Protein AF-A0A1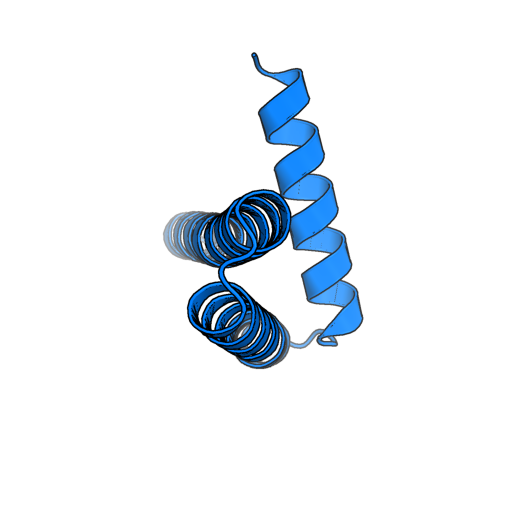M7YBN5-F1 (afdb_monomer_lite)

Radius of gyration: 13.0 Å; chains: 1; bounding box: 29×24×38 Å

Secondary structure (DSSP, 8-state):
--HHHHHHHHHHHHHHHHHHHHHHHHHHHT-HHHHHHHHHHHHHHHHHHHHHHTS-HHHHHHHHHHHHHHHHT--

Organism: NCBI:txid1121345

pLDDT: mean 93.48, std 8.7, range [48.97, 98.31]

Foldseek 3Di:
DDPVVVVVLVVLLVQLLVLVVQLVVCVVVVNPVSVVVSVVVNLVSLPVVCVVVVHHSVVSVVVSVVVVVVVVVVD

Sequence (75 aa):
MTKEFEEALKQAFQKASAAQDKALEATAAGDQESSKHWCSEYGRYCELFGRVLGISEEKFNELVNAFRENQNKSE

Structure (mmCIF, N/CA/C/O backbone):
data_AF-A0A1M7YBN5-F1
#
_entry.id   AF-A0A1M7YBN5-F1
#
loop_
_atom_site.group_PDB
_atom_site.id
_atom_site.type_symbol
_atom_site.label_atom_id
_atom_site.label_alt_id
_atom_site.label_comp_id
_atom_site.label_asym_id
_atom_site.label_entity_id
_atom_site.label_seq_id
_atom_site.pdbx_PDB_ins_code
_atom_site.Cartn_x
_atom_site.Cartn_y
_atom_site.Cartn_z
_atom_site.occupancy
_atom_site.B_iso_or_equiv
_atom_site.auth_seq_id
_atom_site.auth_comp_id
_atom_site.auth_asym_id
_atom_site.auth_atom_id
_atom_site.pdbx_PDB_model_num
ATOM 1 N N . MET A 1 1 ? -9.666 1.657 21.029 1.00 66.50 1 MET A N 1
ATOM 2 C CA . MET A 1 1 ? -8.687 0.899 20.226 1.00 66.50 1 MET A CA 1
ATOM 3 C C . MET A 1 1 ? -7.605 0.420 21.185 1.00 66.50 1 MET A C 1
ATOM 5 O O . MET A 1 1 ? -7.273 1.181 22.086 1.00 66.50 1 MET A O 1
ATOM 9 N N . THR A 1 2 ? -7.165 -0.839 21.122 1.00 88.25 2 THR A N 1
ATOM 10 C CA . THR A 1 2 ? -6.083 -1.325 22.001 1.00 88.25 2 THR A CA 1
ATOM 11 C C . THR A 1 2 ? -4.728 -0.952 21.397 1.00 88.25 2 THR A C 1
ATOM 13 O O . THR A 1 2 ? -4.621 -0.828 20.178 1.00 88.25 2 THR A O 1
ATOM 16 N N . LYS A 1 3 ? -3.685 -0.809 22.226 1.00 88.88 3 LYS A N 1
ATOM 17 C CA . LYS A 1 3 ? -2.315 -0.548 21.740 1.00 88.88 3 LYS A CA 1
ATOM 18 C C . LYS A 1 3 ? -1.833 -1.619 20.756 1.00 88.88 3 LYS A C 1
ATOM 20 O O . LYS A 1 3 ? -1.207 -1.301 19.756 1.00 88.88 3 LYS A O 1
ATOM 25 N N . GLU A 1 4 ? -2.185 -2.876 21.015 1.00 90.31 4 GLU A N 1
ATOM 26 C CA . GLU A 1 4 ? -1.858 -4.013 20.145 1.00 90.31 4 GLU A CA 1
ATOM 27 C C . GLU A 1 4 ? -2.493 -3.875 18.756 1.00 90.31 4 GLU A C 1
ATOM 29 O O . GLU A 1 4 ? -1.864 -4.179 17.746 1.00 90.31 4 GLU A O 1
ATOM 34 N N . PHE A 1 5 ? -3.729 -3.374 18.690 1.00 88.94 5 PHE A N 1
ATOM 35 C CA . PHE A 1 5 ? -4.408 -3.138 17.421 1.00 88.94 5 PHE A CA 1
ATOM 36 C C . PHE A 1 5 ? -3.798 -1.958 16.654 1.00 88.94 5 PHE A C 1
ATOM 38 O O . PHE A 1 5 ? -3.621 -2.047 15.443 1.00 88.94 5 PHE A O 1
ATOM 45 N N . GLU A 1 6 ? -3.445 -0.870 17.343 1.00 90.75 6 GLU A N 1
ATOM 46 C CA . GLU A 1 6 ? -2.757 0.276 16.729 1.00 90.75 6 GLU A CA 1
ATOM 47 C C . GLU A 1 6 ? -1.399 -0.132 16.141 1.00 90.75 6 GLU A C 1
ATOM 49 O O . GLU A 1 6 ? -1.046 0.269 15.030 1.00 90.75 6 GLU A O 1
ATOM 54 N N . GLU A 1 7 ? -0.655 -0.977 16.853 1.00 93.31 7 GLU A N 1
ATOM 55 C CA . GLU A 1 7 ? 0.627 -1.497 16.389 1.00 93.31 7 GLU A CA 1
ATOM 56 C C . GLU A 1 7 ? 0.467 -2.452 15.199 1.00 93.31 7 GLU A C 1
ATOM 58 O O . GLU A 1 7 ? 1.181 -2.315 14.204 1.00 93.31 7 GLU A O 1
ATOM 63 N N . ALA A 1 8 ? -0.516 -3.355 15.241 1.00 93.44 8 ALA A N 1
ATOM 64 C CA . ALA A 1 8 ? -0.840 -4.228 14.114 1.00 93.44 8 ALA A CA 1
ATOM 65 C C . ALA A 1 8 ? -1.254 -3.428 12.867 1.00 93.44 8 ALA A C 1
ATOM 67 O O . ALA A 1 8 ? -0.820 -3.737 11.755 1.00 93.44 8 ALA A O 1
ATOM 68 N N . LEU A 1 9 ? -2.040 -2.364 13.048 1.00 93.00 9 LEU A N 1
ATOM 69 C CA . LEU A 1 9 ? -2.453 -1.475 11.966 1.00 93.00 9 LEU A CA 1
ATOM 70 C C . LEU A 1 9 ? -1.254 -0.735 11.359 1.00 93.00 9 LEU A C 1
ATOM 72 O O . LEU A 1 9 ? -1.111 -0.679 10.137 1.00 93.00 9 LEU A O 1
ATOM 76 N N . LYS A 1 10 ? -0.345 -0.230 12.198 1.00 94.00 10 LYS A N 1
ATOM 77 C CA . LYS A 1 10 ? 0.899 0.395 11.733 1.00 94.00 10 LYS A CA 1
ATOM 78 C C . LYS A 1 10 ? 1.754 -0.586 10.928 1.00 94.00 10 LYS A C 1
ATOM 80 O O . LYS A 1 10 ? 2.249 -0.220 9.866 1.00 94.00 10 LYS A O 1
ATOM 85 N N . GLN A 1 11 ? 1.896 -1.828 11.390 1.00 95.50 11 GLN A N 1
ATOM 86 C CA . GLN A 1 11 ? 2.635 -2.865 10.663 1.00 95.50 11 GLN A CA 1
ATOM 87 C C . GLN A 1 11 ? 1.978 -3.210 9.319 1.00 95.50 11 GLN A C 1
ATOM 89 O O . GLN A 1 11 ? 2.682 -3.426 8.332 1.00 95.50 11 GLN A O 1
ATOM 94 N N . ALA A 1 12 ? 0.644 -3.237 9.253 1.00 96.00 12 ALA A N 1
ATOM 95 C CA . ALA A 1 12 ? -0.088 -3.446 8.006 1.00 96.00 12 ALA A CA 1
ATOM 96 C C . ALA A 1 12 ? 0.202 -2.328 6.992 1.00 96.00 12 ALA A C 1
ATOM 98 O O . ALA A 1 12 ? 0.539 -2.618 5.842 1.00 96.00 12 ALA A O 1
ATOM 99 N N . PHE A 1 13 ? 0.162 -1.064 7.428 1.00 96.62 13 PHE A N 1
ATOM 100 C CA . PHE A 1 13 ? 0.509 0.072 6.572 1.00 96.62 13 PHE A CA 1
ATOM 101 C C . PHE A 1 13 ? 1.966 0.036 6.114 1.00 96.62 13 PHE A C 1
ATOM 103 O O . PHE A 1 13 ? 2.215 0.211 4.927 1.00 96.62 13 PHE A O 1
ATOM 110 N N . GLN A 1 14 ? 2.909 -0.279 7.008 1.00 96.44 14 GLN A N 1
ATOM 111 C CA . GLN A 1 14 ? 4.329 -0.417 6.662 1.00 96.44 14 GLN A CA 1
ATOM 112 C C . GLN A 1 14 ? 4.585 -1.529 5.637 1.00 96.44 14 GLN A C 1
ATOM 114 O O . GLN A 1 14 ? 5.413 -1.373 4.743 1.00 96.44 14 GLN A O 1
ATOM 119 N N . LYS A 1 15 ? 3.885 -2.664 5.748 1.00 96.88 15 LYS A N 1
ATOM 120 C CA . LYS A 1 15 ? 4.009 -3.761 4.777 1.00 96.88 15 LYS A CA 1
ATOM 121 C C . LYS A 1 15 ? 3.478 -3.366 3.406 1.00 96.88 15 LYS A C 1
ATOM 123 O O . LYS A 1 15 ? 4.135 -3.635 2.403 1.00 96.88 15 LYS A O 1
ATOM 128 N N . ALA A 1 16 ? 2.306 -2.736 3.369 1.00 97.38 16 ALA A N 1
ATOM 129 C CA . ALA A 1 16 ? 1.701 -2.291 2.123 1.00 97.38 16 ALA A CA 1
ATOM 130 C C . ALA A 1 16 ? 2.536 -1.183 1.463 1.00 97.38 16 ALA A C 1
ATOM 132 O O . ALA A 1 16 ? 2.842 -1.286 0.278 1.00 97.38 16 ALA A O 1
ATOM 133 N N . SER A 1 17 ? 2.984 -0.177 2.220 1.00 96.75 17 SER A N 1
ATOM 134 C CA . SER A 1 17 ? 3.825 0.892 1.675 1.00 96.75 17 SER A CA 1
ATOM 135 C C . SER A 1 17 ? 5.143 0.358 1.117 1.00 96.75 17 SER A C 1
ATOM 137 O O . SER A 1 17 ? 5.486 0.670 -0.016 1.00 96.75 17 SER A O 1
ATOM 139 N N . ALA A 1 18 ? 5.822 -0.536 1.843 1.00 96.69 18 ALA A N 1
ATOM 140 C CA . ALA A 1 18 ? 7.075 -1.127 1.380 1.00 96.69 18 ALA A CA 1
ATOM 141 C C . ALA A 1 18 ? 6.904 -1.967 0.103 1.00 96.69 18 ALA A C 1
ATOM 143 O O . ALA A 1 18 ? 7.793 -1.986 -0.745 1.00 96.69 18 ALA A O 1
ATOM 144 N N . ALA A 1 19 ? 5.781 -2.675 -0.058 1.00 97.75 19 ALA A N 1
ATOM 145 C CA . ALA A 1 19 ? 5.490 -3.382 -1.307 1.00 97.75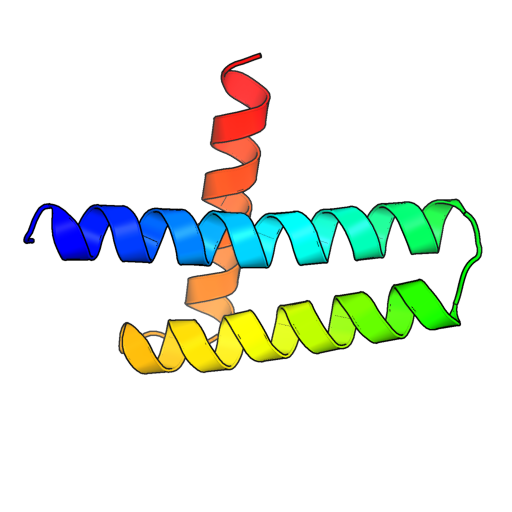 19 ALA A CA 1
ATOM 146 C C . ALA A 1 19 ? 5.297 -2.399 -2.473 1.00 97.75 19 ALA A C 1
ATOM 148 O O . ALA A 1 19 ? 5.811 -2.635 -3.565 1.00 97.75 19 ALA A O 1
ATOM 149 N N . GLN A 1 20 ? 4.619 -1.276 -2.231 1.00 96.44 20 GLN A N 1
ATOM 150 C CA . GLN A 1 20 ? 4.444 -0.218 -3.225 1.00 96.44 20 GLN A CA 1
ATOM 151 C C . GLN A 1 20 ? 5.785 0.416 -3.624 1.00 96.44 20 GLN A C 1
ATOM 153 O O . GLN A 1 20 ? 6.049 0.574 -4.814 1.00 96.44 20 GLN A O 1
ATOM 158 N N . ASP A 1 21 ? 6.653 0.720 -2.656 1.00 96.00 21 ASP A N 1
ATOM 159 C CA . ASP A 1 21 ? 7.984 1.285 -2.909 1.00 96.00 21 ASP A CA 1
ATOM 160 C C . ASP A 1 21 ? 8.841 0.330 -3.751 1.00 96.00 21 ASP A C 1
ATOM 162 O O . ASP A 1 21 ? 9.384 0.728 -4.779 1.00 96.00 21 ASP A O 1
ATOM 166 N N . LYS A 1 22 ? 8.863 -0.964 -3.410 1.00 97.88 22 LYS A N 1
ATOM 167 C CA . LYS A 1 22 ? 9.593 -1.977 -4.190 1.00 97.88 22 LYS A CA 1
ATOM 168 C C . LYS A 1 22 ? 9.052 -2.154 -5.606 1.00 97.88 22 LYS A C 1
ATOM 170 O O . LYS A 1 22 ? 9.826 -2.393 -6.531 1.00 97.88 22 LYS A O 1
ATOM 175 N N . ALA A 1 23 ? 7.738 -2.036 -5.800 1.00 97.56 23 ALA A N 1
ATOM 176 C CA .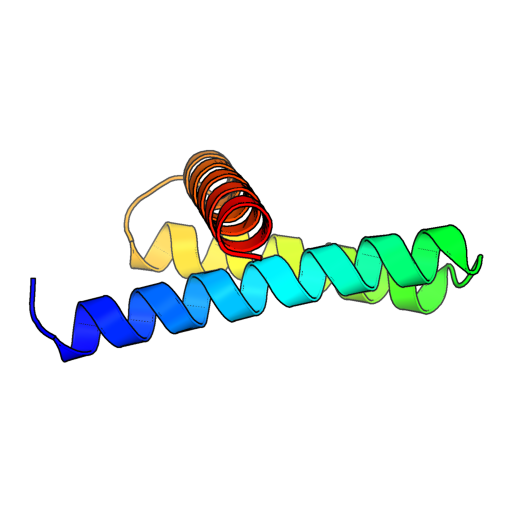 ALA A 1 23 ? 7.150 -2.054 -7.137 1.00 97.56 23 ALA A CA 1
ATOM 177 C C . ALA A 1 23 ? 7.615 -0.847 -7.969 1.00 97.56 23 ALA A C 1
ATOM 179 O O . ALA A 1 23 ? 7.937 -1.000 -9.152 1.00 97.56 23 ALA A O 1
ATOM 180 N N . LEU A 1 24 ? 7.692 0.340 -7.357 1.00 96.00 24 LEU A N 1
ATOM 181 C CA . LEU A 1 24 ? 8.191 1.558 -8.003 1.00 96.00 24 LEU A CA 1
ATOM 182 C C . LEU A 1 24 ? 9.685 1.453 -8.333 1.00 96.00 24 LEU A C 1
ATOM 184 O O . LEU A 1 24 ? 10.071 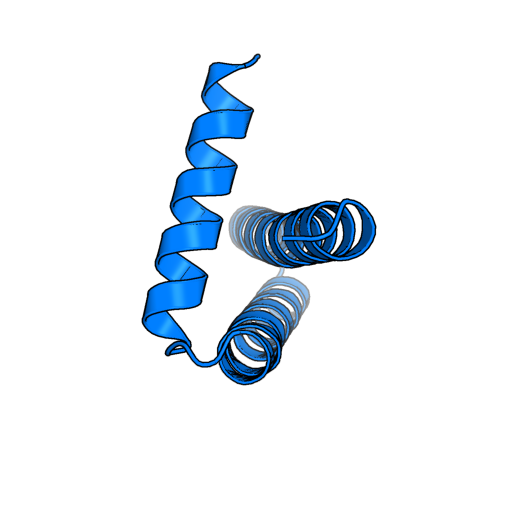1.749 -9.462 1.00 96.00 24 LEU A O 1
ATOM 188 N N . GLU A 1 25 ? 10.506 0.973 -7.398 1.00 97.62 25 GLU A N 1
ATOM 189 C CA . GLU A 1 25 ? 11.941 0.737 -7.603 1.00 97.62 25 GLU A CA 1
ATOM 190 C C . GLU A 1 25 ? 12.195 -0.261 -8.737 1.00 97.62 25 GLU A C 1
ATOM 192 O O . GLU A 1 25 ? 12.971 0.022 -9.649 1.00 97.62 25 GLU A O 1
ATOM 197 N N . ALA A 1 26 ? 11.496 -1.401 -8.736 1.00 98.19 26 ALA A N 1
ATOM 198 C CA . ALA A 1 26 ? 11.612 -2.402 -9.793 1.00 98.19 26 ALA A CA 1
ATOM 199 C C . ALA A 1 26 ? 11.186 -1.843 -11.159 1.00 98.19 26 ALA A C 1
ATOM 201 O O . ALA A 1 26 ? 11.847 -2.081 -12.170 1.00 98.19 26 ALA A O 1
ATOM 202 N N . THR A 1 27 ? 10.119 -1.039 -11.188 1.00 97.69 27 THR A N 1
ATOM 203 C CA . THR A 1 27 ? 9.663 -0.359 -12.408 1.00 97.69 27 THR A CA 1
ATOM 204 C C . THR A 1 27 ? 10.715 0.625 -12.921 1.00 97.69 27 THR A C 1
ATOM 206 O O . THR A 1 27 ? 11.010 0.627 -14.115 1.00 97.69 27 THR A O 1
ATOM 209 N N . ALA A 1 28 ? 11.329 1.414 -12.034 1.00 97.62 28 ALA A N 1
ATOM 210 C CA . ALA A 1 28 ? 12.402 2.343 -12.384 1.00 97.62 28 ALA A CA 1
ATOM 211 C C . ALA A 1 28 ? 13.676 1.622 -12.867 1.00 97.62 28 ALA A C 1
ATOM 213 O O . ALA A 1 28 ? 14.372 2.128 -13.746 1.00 97.62 28 ALA A O 1
ATOM 214 N N . ALA A 1 29 ? 13.955 0.429 -12.337 1.00 97.62 29 ALA A N 1
ATOM 215 C CA . ALA A 1 29 ? 15.081 -0.414 -12.735 1.00 97.62 29 ALA A CA 1
ATOM 216 C C . ALA A 1 29 ? 14.834 -1.231 -14.021 1.00 97.62 29 ALA A C 1
ATOM 218 O O . ALA A 1 29 ? 15.753 -1.881 -14.517 1.00 97.62 29 ALA A O 1
ATOM 219 N N . GLY A 1 30 ? 13.612 -1.226 -14.566 1.00 97.75 30 GLY A N 1
ATOM 220 C CA . GLY A 1 30 ? 13.233 -2.060 -15.713 1.00 97.75 30 GLY A CA 1
ATOM 221 C C . GLY A 1 30 ? 13.053 -3.549 -15.384 1.00 97.75 30 GLY A C 1
ATOM 222 O O . GLY A 1 30 ? 12.938 -4.367 -16.298 1.00 97.75 30 GLY A O 1
ATOM 223 N N . ASP A 1 31 ? 12.996 -3.913 -14.101 1.00 98.06 31 ASP A N 1
ATOM 224 C CA . ASP A 1 31 ? 12.745 -5.277 -13.637 1.00 98.06 31 ASP A CA 1
ATOM 225 C C . ASP A 1 31 ? 11.237 -5.574 -13.638 1.00 98.06 31 ASP A C 1
ATOM 227 O O . ASP A 1 31 ? 10.501 -5.322 -12.678 1.00 98.06 31 ASP A O 1
ATOM 231 N N . GLN A 1 32 ? 10.758 -6.110 -14.762 1.00 97.31 32 GLN A N 1
ATOM 232 C CA . GLN A 1 32 ? 9.343 -6.426 -14.952 1.00 97.31 32 GLN A CA 1
ATOM 233 C C . GLN A 1 32 ? 8.841 -7.559 -14.051 1.00 97.31 32 GLN A C 1
ATOM 235 O O . GLN A 1 32 ? 7.654 -7.579 -13.723 1.00 97.31 32 GLN A O 1
ATOM 240 N N . GLU A 1 33 ? 9.696 -8.518 -13.691 1.00 98.06 33 GLU A N 1
ATOM 241 C CA . GLU A 1 33 ? 9.297 -9.655 -12.859 1.00 98.06 33 GLU A CA 1
ATOM 242 C C . GLU A 1 33 ? 9.062 -9.188 -11.424 1.00 98.06 33 GLU A C 1
ATOM 244 O O . GLU A 1 33 ? 7.970 -9.385 -10.882 1.00 98.06 33 GLU A O 1
ATOM 249 N N . SER A 1 34 ? 10.030 -8.464 -10.858 1.00 97.75 34 SER A N 1
ATOM 250 C CA . SER A 1 34 ? 9.894 -7.884 -9.522 1.00 97.75 34 SER A CA 1
ATOM 251 C C . SER A 1 34 ? 8.761 -6.864 -9.463 1.00 97.75 34 SER A C 1
ATOM 253 O O . SER A 1 34 ? 7.988 -6.874 -8.507 1.00 97.75 34 SER A O 1
ATOM 255 N N . SER A 1 35 ? 8.595 -6.021 -10.489 1.00 98.06 35 SER A N 1
ATOM 256 C CA . SER A 1 35 ? 7.488 -5.054 -10.546 1.00 98.06 35 SER A CA 1
ATOM 257 C C . SER A 1 35 ? 6.127 -5.758 -10.469 1.00 98.06 35 SER A C 1
ATOM 259 O O . SER A 1 35 ? 5.302 -5.429 -9.614 1.00 98.06 35 SER A O 1
ATOM 261 N N . LYS A 1 36 ? 5.908 -6.804 -11.280 1.00 98.12 36 LYS A N 1
ATOM 262 C CA . LYS A 1 36 ? 4.670 -7.603 -11.241 1.00 98.12 36 LYS A CA 1
ATOM 263 C C . LYS A 1 36 ? 4.467 -8.286 -9.893 1.00 98.12 36 LYS A C 1
ATOM 265 O O . LYS A 1 36 ? 3.351 -8.276 -9.373 1.00 98.12 36 LYS A O 1
ATOM 270 N N . HIS A 1 37 ? 5.528 -8.862 -9.331 1.00 98.19 37 HIS A N 1
ATOM 271 C CA . HIS A 1 37 ? 5.477 -9.522 -8.031 1.00 98.19 37 HIS A CA 1
ATOM 272 C C . HIS A 1 37 ? 5.027 -8.557 -6.926 1.00 98.19 37 HIS A C 1
ATOM 274 O O . HIS A 1 37 ? 4.058 -8.835 -6.219 1.00 98.19 37 HIS A O 1
ATOM 280 N N . TRP A 1 38 ? 5.673 -7.395 -6.815 1.00 98.31 38 TRP A N 1
ATOM 281 C C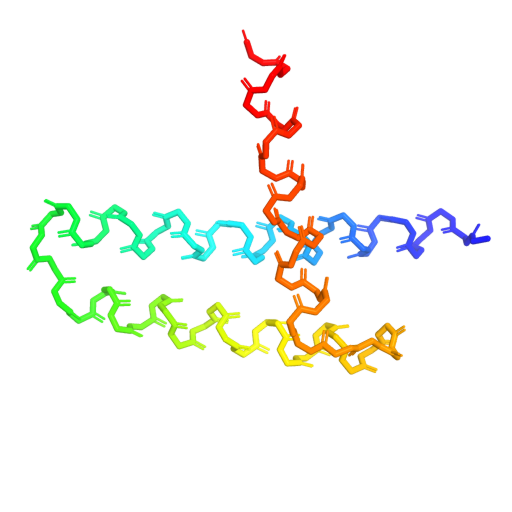A . TRP A 1 38 ? 5.370 -6.426 -5.764 1.00 98.31 38 TRP A CA 1
ATOM 282 C C . TRP A 1 38 ? 4.017 -5.734 -5.954 1.00 98.31 38 TRP A C 1
ATOM 284 O O . TRP A 1 38 ? 3.317 -5.520 -4.966 1.00 98.31 38 TRP A O 1
ATOM 294 N N . CYS A 1 39 ? 3.587 -5.478 -7.194 1.00 97.44 39 CYS A N 1
ATOM 295 C CA . CYS A 1 39 ? 2.221 -5.023 -7.479 1.00 97.44 39 CYS A CA 1
ATOM 296 C C . CYS A 1 39 ? 1.168 -6.044 -7.017 1.00 97.44 39 CYS A C 1
ATOM 298 O O . CYS A 1 39 ? 0.163 -5.668 -6.416 1.00 97.44 39 CYS A O 1
ATOM 300 N N . SER A 1 40 ? 1.405 -7.339 -7.255 1.00 98.12 40 SER A N 1
ATOM 301 C CA . SER A 1 40 ? 0.501 -8.401 -6.803 1.00 98.12 40 SER A CA 1
ATOM 302 C C . SER A 1 40 ? 0.454 -8.502 -5.277 1.00 98.12 40 SER A C 1
ATOM 304 O O . SER A 1 40 ? -0.625 -8.648 -4.705 1.00 98.12 40 SER A O 1
ATOM 306 N N . GLU A 1 41 ? 1.605 -8.420 -4.607 1.00 98.19 41 GLU A N 1
ATOM 307 C CA . GLU A 1 41 ? 1.664 -8.433 -3.142 1.00 98.19 41 GLU A CA 1
ATOM 308 C C . GLU A 1 41 ? 0.976 -7.205 -2.538 1.00 98.19 41 GLU A C 1
ATOM 310 O O . GLU A 1 41 ? 0.244 -7.335 -1.559 1.00 98.19 41 GLU A O 1
ATOM 315 N N . TYR A 1 42 ? 1.145 -6.029 -3.148 1.00 97.75 42 TYR A N 1
ATOM 316 C CA . TYR A 1 42 ? 0.457 -4.812 -2.732 1.00 97.75 42 TYR A CA 1
ATOM 317 C C . TYR A 1 42 ? -1.069 -4.955 -2.792 1.00 97.75 42 TYR A C 1
ATOM 319 O O . TYR A 1 42 ? -1.747 -4.677 -1.799 1.00 97.75 42 TYR A O 1
ATOM 327 N N . GLY A 1 43 ? -1.604 -5.450 -3.914 1.00 97.06 43 GLY A N 1
ATOM 328 C CA . GLY A 1 43 ? -3.037 -5.730 -4.055 1.00 97.06 43 GLY A CA 1
ATOM 329 C C . GLY A 1 43 ? -3.531 -6.730 -3.006 1.00 97.06 43 GLY A C 1
ATOM 330 O O . GLY A 1 43 ? -4.516 -6.475 -2.313 1.00 97.06 43 GLY A O 1
ATOM 331 N N . ARG A 1 44 ? -2.777 -7.816 -2.781 1.00 97.56 44 ARG A N 1
ATOM 332 C CA . ARG A 1 44 ? -3.091 -8.822 -1.752 1.00 97.56 44 ARG A CA 1
ATOM 333 C C . ARG A 1 44 ? -3.149 -8.223 -0.346 1.00 97.56 44 ARG A C 1
ATOM 335 O O . ARG A 1 44 ? -4.006 -8.610 0.448 1.00 97.56 44 ARG A O 1
ATOM 342 N N . TYR A 1 45 ? -2.258 -7.287 -0.016 1.00 97.62 45 TYR A N 1
ATOM 343 C CA . TYR A 1 45 ? -2.302 -6.582 1.266 1.00 97.62 45 TYR A CA 1
ATOM 344 C C . TYR A 1 45 ? -3.511 -5.657 1.376 1.00 97.62 45 TYR A C 1
ATOM 346 O O . TYR A 1 45 ? -4.151 -5.645 2.427 1.00 97.62 45 TYR A O 1
ATOM 354 N N . CYS A 1 46 ? -3.854 -4.927 0.314 1.00 96.44 46 CYS A N 1
ATOM 355 C CA . CYS A 1 46 ? -5.018 -4.046 0.326 1.00 96.44 46 CYS A CA 1
ATOM 356 C C . CYS A 1 46 ? -6.325 -4.824 0.510 1.00 96.44 46 CYS A C 1
ATOM 358 O O . CYS A 1 46 ? -7.157 -4.436 1.332 1.00 96.44 46 CYS A O 1
ATOM 360 N N . GLU A 1 47 ? -6.470 -5.964 -0.167 1.00 96.69 47 GLU A N 1
ATOM 361 C CA . GLU A 1 47 ? -7.615 -6.858 0.008 1.00 96.69 47 GLU A CA 1
ATOM 362 C C . GLU A 1 47 ? -7.663 -7.434 1.433 1.00 96.69 47 GLU A C 1
ATOM 364 O O . GLU A 1 47 ? -8.674 -7.316 2.133 1.00 96.69 47 GLU A O 1
ATOM 369 N N . LEU A 1 48 ? -6.559 -8.041 1.888 1.00 96.81 48 LEU A N 1
ATOM 370 C CA . LEU A 1 48 ? -6.494 -8.724 3.179 1.00 96.81 48 LEU A CA 1
ATOM 371 C C . LEU A 1 48 ? -6.763 -7.765 4.340 1.00 96.81 48 LEU A C 1
ATOM 373 O O . LEU A 1 48 ? -7.594 -8.048 5.205 1.00 96.81 48 LEU A O 1
ATOM 377 N N . PHE A 1 49 ? -6.053 -6.639 4.379 1.00 96.00 49 PHE A N 1
ATOM 378 C CA . PHE A 1 49 ? -6.165 -5.697 5.484 1.00 96.00 49 PHE A CA 1
ATOM 379 C C . PHE A 1 49 ? -7.440 -4.864 5.396 1.00 96.00 49 PHE A C 1
ATOM 381 O O . PHE A 1 49 ? -8.047 -4.613 6.437 1.00 96.00 49 PHE A O 1
ATOM 388 N N . GLY A 1 50 ? -7.912 -4.525 4.191 1.00 95.56 50 GLY A N 1
ATOM 389 C CA . GLY A 1 50 ? -9.233 -3.928 4.005 1.00 95.56 50 GLY A CA 1
ATOM 390 C C . GLY A 1 50 ? -10.327 -4.807 4.613 1.00 95.56 50 GLY A C 1
ATOM 391 O O . GLY A 1 50 ? -11.094 -4.353 5.465 1.00 95.56 50 GLY A O 1
ATOM 392 N N . ARG A 1 51 ? -10.312 -6.109 4.298 1.00 96.19 51 ARG A N 1
ATOM 393 C CA . ARG A 1 51 ? -11.252 -7.086 4.862 1.00 96.19 51 ARG A CA 1
ATOM 394 C C . ARG A 1 51 ? -11.177 -7.176 6.387 1.00 96.19 51 ARG A C 1
ATOM 396 O O . ARG A 1 51 ? -12.221 -7.194 7.033 1.00 96.19 51 ARG A O 1
ATOM 403 N N . VAL A 1 52 ? -9.974 -7.239 6.964 1.00 94.31 52 VAL A N 1
ATOM 404 C CA . VAL A 1 52 ? -9.782 -7.296 8.430 1.00 94.31 52 VAL A CA 1
ATOM 405 C C . VAL A 1 52 ? -10.329 -6.045 9.119 1.00 94.31 52 VAL A C 1
ATOM 407 O O . VAL A 1 52 ? -10.897 -6.138 10.204 1.00 94.31 52 VAL A O 1
ATOM 410 N N . LEU A 1 53 ? -10.187 -4.884 8.484 1.00 93.06 53 LEU A N 1
ATOM 411 C CA . LEU A 1 53 ? -10.642 -3.599 9.012 1.00 93.06 53 LEU A CA 1
ATOM 412 C C . LEU A 1 53 ? -12.113 -3.293 8.700 1.00 93.06 53 LEU A C 1
ATOM 414 O O . LEU A 1 53 ? -12.636 -2.289 9.179 1.00 93.06 53 LEU A O 1
ATOM 418 N N . GLY A 1 54 ? -12.785 -4.138 7.914 1.00 95.81 54 GLY A N 1
ATOM 419 C CA . GLY A 1 54 ? -14.160 -3.902 7.476 1.00 95.81 54 GLY A CA 1
ATOM 420 C C . GLY A 1 54 ? -14.301 -2.712 6.521 1.00 95.81 54 GLY A C 1
ATOM 421 O O . GLY A 1 54 ? -15.352 -2.074 6.499 1.00 95.81 54 GLY A O 1
ATOM 422 N N . ILE A 1 55 ? -13.256 -2.398 5.751 1.00 96.69 55 ILE A N 1
ATOM 423 C CA . ILE A 1 55 ? -13.239 -1.325 4.746 1.00 96.69 55 ILE A CA 1
ATOM 424 C C . ILE A 1 55 ? -12.936 -1.891 3.354 1.00 96.69 55 ILE A C 1
ATOM 426 O O . ILE A 1 55 ? -12.469 -3.021 3.215 1.00 96.69 55 ILE A O 1
ATOM 430 N N . SER A 1 56 ? -13.208 -1.113 2.305 1.00 97.38 56 SER A N 1
ATOM 431 C CA . SER A 1 56 ? -12.859 -1.515 0.940 1.00 97.38 56 SER A CA 1
ATOM 432 C C . SER A 1 56 ? -11.344 -1.519 0.718 1.00 97.38 56 SER A C 1
ATOM 434 O O . SER A 1 56 ? -10.599 -0.805 1.394 1.00 97.38 56 SER A O 1
ATOM 436 N N . GLU A 1 57 ? -10.902 -2.289 -0.278 1.00 96.44 57 GLU A N 1
ATOM 437 C CA . GLU A 1 57 ? -9.522 -2.266 -0.779 1.00 96.44 57 GLU A CA 1
ATOM 438 C C . GLU A 1 57 ? -9.087 -0.838 -1.142 1.00 96.44 57 GLU A C 1
ATOM 440 O O . GLU A 1 57 ? -8.037 -0.376 -0.703 1.00 96.44 57 GLU A O 1
ATOM 445 N N . GLU A 1 58 ? -9.939 -0.108 -1.869 1.00 96.31 58 GLU A N 1
ATOM 446 C CA . GLU A 1 58 ? -9.701 1.284 -2.258 1.00 96.31 58 GLU A CA 1
ATOM 447 C C . GLU A 1 58 ? -9.509 2.187 -1.036 1.00 96.31 58 GLU A C 1
ATOM 449 O O . GLU A 1 58 ? -8.561 2.972 -0.984 1.00 96.31 58 GLU A O 1
ATOM 454 N N . LYS A 1 59 ? -10.341 2.013 0.001 1.00 97.19 59 LYS A N 1
ATOM 455 C CA . LYS A 1 59 ? -10.211 2.797 1.228 1.00 97.19 59 LYS A CA 1
ATOM 456 C C . LYS A 1 59 ? -8.929 2.467 1.983 1.00 97.19 59 LYS A C 1
ATOM 458 O O . LYS A 1 59 ? -8.312 3.360 2.560 1.00 97.19 59 LYS A O 1
ATOM 463 N N . PHE A 1 60 ? -8.515 1.203 1.991 1.00 97.06 60 PHE A N 1
ATOM 464 C CA . PHE A 1 60 ? -7.239 0.823 2.583 1.00 97.06 60 PHE A CA 1
ATOM 465 C C . PHE A 1 60 ? -6.059 1.418 1.802 1.00 97.06 60 PHE A C 1
ATOM 467 O O . PHE A 1 60 ? -5.154 1.983 2.411 1.00 97.06 60 PHE A O 1
ATOM 474 N N . ASN A 1 61 ? -6.097 1.369 0.469 1.00 96.00 61 ASN A N 1
ATOM 475 C CA . ASN A 1 61 ? -5.100 1.995 -0.401 1.00 96.00 61 ASN A CA 1
ATOM 476 C C . ASN A 1 61 ? -4.974 3.510 -0.136 1.00 96.00 61 ASN A C 1
ATOM 478 O O . ASN A 1 61 ? -3.861 4.013 0.015 1.00 96.00 61 ASN A O 1
ATOM 482 N N . GLU A 1 62 ? -6.085 4.240 0.022 1.00 96.44 62 GLU A N 1
ATOM 483 C CA . GLU A 1 62 ? -6.056 5.655 0.437 1.00 96.44 62 GLU A CA 1
ATOM 484 C C . GLU A 1 62 ? -5.299 5.864 1.759 1.00 96.44 62 GLU A C 1
ATOM 486 O O . GLU A 1 62 ? -4.479 6.777 1.870 1.00 96.44 62 GLU A O 1
ATOM 491 N N . LEU A 1 63 ? -5.547 5.010 2.758 1.00 96.31 63 LEU A N 1
ATOM 492 C CA . LEU A 1 63 ? -4.879 5.092 4.060 1.00 96.31 63 LEU A CA 1
ATOM 493 C C . LEU A 1 63 ? -3.380 4.795 3.958 1.00 96.31 63 LEU A C 1
ATOM 495 O O . LEU A 1 63 ? -2.586 5.462 4.620 1.00 96.31 63 LEU A O 1
ATOM 499 N N . VAL A 1 64 ? -2.982 3.840 3.115 1.00 96.38 64 VAL A N 1
ATOM 500 C CA . VAL A 1 64 ? -1.567 3.547 2.851 1.00 96.38 64 VAL A CA 1
ATOM 501 C C . VAL A 1 64 ? -0.875 4.742 2.194 1.00 96.38 64 VAL A C 1
ATOM 503 O O . VAL A 1 64 ? 0.220 5.113 2.615 1.00 96.38 64 VAL A O 1
ATOM 506 N N . ASN A 1 65 ? -1.510 5.386 1.213 1.00 94.31 65 ASN A N 1
ATOM 507 C CA . ASN A 1 65 ? -0.942 6.571 0.565 1.00 94.31 65 ASN A CA 1
ATOM 508 C C . ASN A 1 65 ? -0.811 7.743 1.553 1.00 94.31 65 ASN A C 1
ATOM 510 O O . ASN A 1 65 ? 0.255 8.350 1.643 1.00 94.31 65 ASN A O 1
ATOM 514 N N . ALA A 1 66 ? -1.830 7.992 2.382 1.00 94.88 66 ALA A N 1
ATOM 515 C CA . ALA A 1 66 ? -1.757 9.002 3.440 1.00 94.88 66 ALA A CA 1
ATOM 516 C C . ALA A 1 66 ? -0.662 8.687 4.480 1.00 94.88 66 ALA A C 1
ATOM 518 O O . ALA A 1 66 ? 0.027 9.587 4.963 1.00 94.88 66 ALA A O 1
ATOM 519 N N . PHE A 1 67 ? -0.476 7.408 4.823 1.00 93.88 67 PHE A N 1
ATOM 520 C CA . PHE A 1 67 ? 0.607 6.963 5.698 1.00 93.88 67 PHE A CA 1
ATOM 521 C C . PHE A 1 67 ? 1.983 7.267 5.087 1.00 93.88 67 PHE A C 1
ATOM 523 O O . PHE A 1 67 ? 2.819 7.860 5.769 1.00 93.88 67 PHE A O 1
ATOM 530 N N . ARG A 1 68 ? 2.195 6.949 3.802 1.00 91.56 68 ARG A N 1
ATOM 531 C CA . ARG A 1 68 ? 3.444 7.243 3.071 1.00 91.56 68 ARG A CA 1
ATOM 532 C C . ARG A 1 68 ? 3.751 8.737 3.020 1.00 91.56 68 ARG A C 1
ATOM 534 O O . ARG A 1 68 ? 4.867 9.147 3.322 1.00 91.56 68 ARG A O 1
ATOM 541 N N . GLU A 1 69 ? 2.760 9.567 2.707 1.00 90.56 69 GLU A N 1
ATOM 542 C CA . GLU A 1 69 ? 2.935 11.025 2.684 1.00 90.56 69 GLU A CA 1
A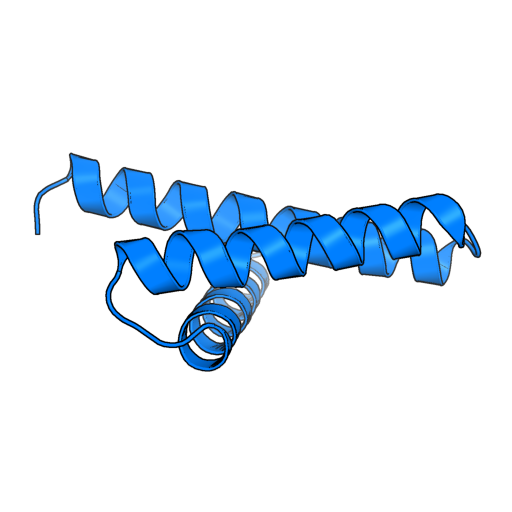TOM 543 C C . GLU A 1 69 ? 3.358 11.591 4.043 1.00 90.56 69 GLU A C 1
ATOM 545 O O . GLU A 1 69 ? 4.166 12.516 4.108 1.00 90.56 69 GLU A O 1
ATOM 550 N N . ASN A 1 70 ? 2.823 11.045 5.137 1.00 88.00 70 ASN A N 1
ATOM 551 C CA . ASN A 1 70 ? 3.187 11.475 6.484 1.00 88.00 70 ASN A CA 1
ATOM 552 C C . ASN A 1 70 ? 4.590 11.006 6.895 1.00 88.00 70 ASN A C 1
ATOM 554 O O . ASN A 1 70 ? 5.270 11.727 7.628 1.00 88.00 70 ASN A O 1
ATOM 558 N N . GLN A 1 71 ? 5.043 9.843 6.415 1.00 81.56 71 GLN A N 1
ATOM 559 C CA . GLN A 1 71 ? 6.430 9.406 6.602 1.00 81.56 71 GLN A CA 1
ATOM 560 C C . GLN A 1 71 ? 7.402 10.359 5.900 1.00 81.56 71 GLN A C 1
ATOM 562 O O . GLN A 1 71 ? 8.312 10.867 6.545 1.00 81.56 71 GLN A O 1
ATOM 567 N N . ASN A 1 72 ? 7.135 10.702 4.639 1.00 73.31 72 ASN A N 1
ATOM 568 C CA . ASN A 1 72 ? 8.010 11.568 3.839 1.00 73.31 72 ASN A CA 1
ATOM 569 C C . ASN A 1 72 ? 8.048 13.033 4.314 1.00 73.31 72 ASN A C 1
ATOM 571 O O . ASN A 1 72 ? 8.936 13.780 3.928 1.00 73.31 72 ASN A O 1
ATOM 575 N N . LYS A 1 73 ? 7.072 13.474 5.120 1.00 71.44 73 LYS A N 1
ATOM 576 C CA . LYS A 1 73 ? 7.062 14.809 5.755 1.00 71.44 73 LYS A CA 1
ATOM 577 C C . LYS A 1 73 ? 7.825 14.859 7.081 1.00 71.44 73 LYS A C 1
ATOM 579 O O . LYS A 1 73 ? 7.980 15.939 7.642 1.00 71.44 73 LYS A O 1
ATOM 584 N N . SER A 1 74 ? 8.199 13.699 7.617 1.00 60.44 74 SER A N 1
ATOM 585 C CA . SER A 1 74 ? 8.885 13.568 8.906 1.00 60.44 74 SER A CA 1
ATOM 586 C C . SER A 1 74 ? 10.408 13.420 8.757 1.00 60.44 74 SER A C 1
ATOM 588 O O . SER A 1 74 ? 11.094 13.306 9.773 1.00 60.44 74 SER A O 1
ATOM 590 N N . GLU A 1 75 ? 10.909 13.414 7.517 1.00 48.97 75 GLU A N 1
ATOM 591 C CA . GLU A 1 75 ? 12.328 13.464 7.126 1.00 48.97 75 GLU A CA 1
ATOM 592 C C . GLU A 1 75 ? 12.733 14.891 6.733 1.00 48.97 75 GLU A C 1
ATOM 594 O O . GLU A 1 75 ? 13.875 15.283 7.068 1.00 48.97 75 GLU A O 1
#